Protein AF-A0AAJ2SVR8-F1 (afdb_monomer_lite)

Secondary structure (DSSP, 8-state):
-TTSS-SEEEEEEEETTEEEEEEEEEEGGGSGGGGGTT--TTEEEEEEEE---SGGG--HHHHHHHHHHHHHTSTT-SEEE---

Radius of gyration: 13.53 Å; chains: 1; bounding box: 30×24×36 Å

pLDDT: mean 91.43, std 10.85, range [49.69, 98.0]

Foldseek 3Di:
DLPPDDQKDKDFDDDPNHRFKMKMKGQCCPDPVCVVDVHDRQEIEMDMDTPDPPPVRRPPVVVVVVVVVVQVVDPSHPDYDYDD

Sequence (84 aa):
TLLAEGISHSYIGEVNGEATFNFEVYWATSDMLGDYYDVLPSDYGTHLFIAPTDKQKKFPSLITRSIVEWLFMQPEVGRLVGEG

Structure (mmCIF, N/CA/C/O backbone):
data_AF-A0AAJ2SVR8-F1
#
_entry.id   AF-A0AAJ2SVR8-F1
#
loop_
_atom_site.group_PDB
_atom_site.id
_atom_site.type_symbol
_atom_site.label_atom_id
_atom_site.label_alt_id
_atom_site.label_comp_id
_atom_site.label_asym_id
_atom_site.label_entity_id
_atom_site.label_seq_id
_atom_site.pdbx_PDB_ins_code
_atom_site.Cartn_x
_atom_site.Cartn_y
_atom_site.Cartn_z
_atom_site.occupancy
_atom_site.B_iso_or_equiv
_atom_site.auth_seq_id
_atom_site.auth_comp_id
_atom_site.auth_asym_id
_atom_site.auth_atom_id
_atom_site.pdbx_PDB_model_num
ATOM 1 N N . THR A 1 1 ? -8.644 -9.879 -12.052 1.00 51.97 1 THR A N 1
ATOM 2 C CA . THR A 1 1 ? -7.219 -9.509 -11.958 1.00 51.97 1 THR A CA 1
ATOM 3 C C . THR A 1 1 ? -7.124 -8.204 -11.211 1.00 51.97 1 THR A C 1
ATOM 5 O O . THR A 1 1 ? -7.940 -7.335 -11.492 1.00 51.97 1 THR A O 1
ATOM 8 N N . LEU A 1 2 ? -6.196 -8.088 -10.255 1.00 55.69 2 LEU A N 1
ATOM 9 C CA . LEU A 1 2 ? -6.070 -6.945 -9.336 1.00 55.69 2 LEU A CA 1
ATOM 10 C C . LEU A 1 2 ? -5.865 -5.584 -10.033 1.00 55.69 2 LEU A C 1
ATOM 12 O O . LEU A 1 2 ? -6.015 -4.543 -9.410 1.00 55.69 2 LEU A O 1
ATOM 16 N N . LEU A 1 3 ? -5.507 -5.622 -11.317 1.00 60.91 3 LEU A N 1
ATOM 17 C CA . LEU A 1 3 ? -4.944 -4.512 -12.084 1.00 60.91 3 LEU A CA 1
ATOM 18 C C . LEU A 1 3 ? -5.626 -4.338 -13.448 1.00 60.91 3 LEU A C 1
ATOM 20 O O . LEU A 1 3 ? -5.029 -3.813 -14.381 1.00 60.91 3 LEU A O 1
ATOM 24 N N . ALA A 1 4 ? -6.833 -4.886 -13.620 1.00 49.69 4 ALA A N 1
ATOM 25 C CA . ALA A 1 4 ? -7.426 -4.994 -14.951 1.00 49.69 4 ALA A CA 1
ATOM 26 C C . ALA A 1 4 ? -7.776 -3.628 -15.567 1.00 49.69 4 ALA A C 1
ATOM 28 O O . ALA A 1 4 ? -7.749 -3.518 -16.788 1.00 49.69 4 ALA A O 1
ATOM 29 N N . GLU A 1 5 ? -8.089 -2.604 -14.761 1.00 56.06 5 GLU A N 1
ATOM 30 C CA . GLU A 1 5 ? -8.607 -1.322 -15.258 1.00 56.06 5 GLU A CA 1
ATOM 31 C C . GLU A 1 5 ? -8.299 -0.167 -14.280 1.00 56.06 5 GLU A C 1
ATOM 33 O O . GLU A 1 5 ? -9.145 0.220 -13.476 1.00 56.06 5 GLU A O 1
ATOM 38 N N . GLY A 1 6 ? -7.082 0.384 -14.308 1.00 59.41 6 GLY A N 1
ATOM 39 C CA . GLY A 1 6 ? -6.735 1.584 -13.532 1.00 59.41 6 GLY A CA 1
ATOM 40 C C . GLY A 1 6 ? -5.232 1.78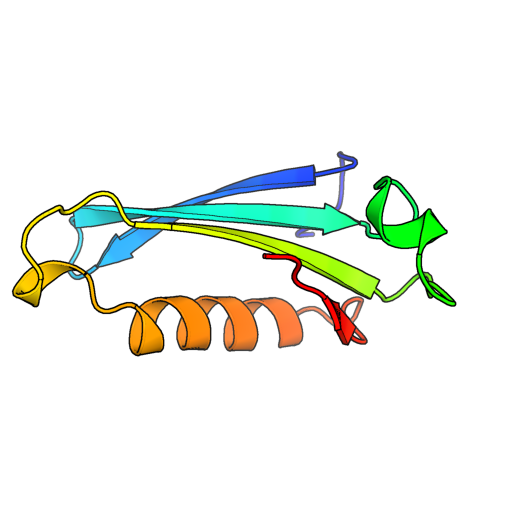0 -13.322 1.00 59.41 6 GLY A C 1
ATOM 41 O O . GLY A 1 6 ? -4.483 0.813 -13.255 1.00 59.41 6 GLY A O 1
ATOM 42 N N . ILE A 1 7 ? -4.789 3.040 -13.210 1.00 79.75 7 ILE A N 1
ATOM 43 C CA . ILE A 1 7 ? -3.423 3.381 -12.750 1.00 79.75 7 ILE A CA 1
ATOM 44 C C . ILE A 1 7 ? -3.267 3.029 -11.258 1.00 79.75 7 ILE A C 1
ATOM 46 O O . ILE A 1 7 ? -2.178 2.666 -10.810 1.00 79.75 7 ILE A O 1
ATOM 50 N N . SER A 1 8 ? -4.371 3.098 -10.505 1.00 87.62 8 SER A N 1
ATOM 51 C CA . SER A 1 8 ? -4.445 2.752 -9.090 1.00 87.62 8 SER A CA 1
ATOM 52 C C . SER A 1 8 ? -5.796 2.143 -8.700 1.00 87.62 8 SER A C 1
ATOM 54 O O . SER A 1 8 ? -6.815 2.345 -9.365 1.00 87.62 8 SER A O 1
ATOM 56 N N . HIS A 1 9 ? -5.796 1.402 -7.593 1.00 91.12 9 HIS A N 1
ATOM 57 C CA . HIS A 1 9 ? -6.967 0.797 -6.967 1.00 91.12 9 HIS A CA 1
ATOM 58 C C . HIS A 1 9 ? -6.947 1.047 -5.457 1.00 91.12 9 HIS A C 1
ATOM 60 O O . HIS A 1 9 ? -5.893 0.962 -4.830 1.00 91.12 9 HIS A O 1
ATOM 66 N N . SER A 1 10 ? -8.117 1.313 -4.871 1.00 93.31 10 SER A N 1
ATOM 67 C CA . SER A 1 10 ? -8.278 1.545 -3.432 1.00 93.31 10 SER A CA 1
ATOM 68 C C . SER A 1 10 ? -9.124 0.446 -2.797 1.00 93.31 10 SER A C 1
ATOM 70 O O . SER A 1 10 ? -10.116 -0.004 -3.374 1.00 93.31 10 SER A O 1
ATOM 72 N N . TYR A 1 11 ? -8.727 0.022 -1.602 1.00 95.06 11 TYR A N 1
ATOM 73 C CA . TYR A 1 11 ? -9.317 -1.090 -0.868 1.00 95.06 11 TYR A CA 1
ATOM 74 C C . TYR A 1 11 ? -9.627 -0.679 0.568 1.00 95.06 11 TYR A C 1
ATOM 76 O O . TYR A 1 11 ? -8.850 0.039 1.198 1.00 95.06 11 TYR A O 1
ATOM 84 N N . ILE A 1 12 ? -10.731 -1.197 1.109 1.00 97.31 12 ILE A N 1
ATOM 85 C CA . ILE A 1 12 ? -11.035 -1.148 2.542 1.00 97.31 12 ILE A CA 1
ATOM 86 C C . ILE A 1 12 ? -10.686 -2.500 3.150 1.00 97.31 12 ILE A C 1
ATOM 88 O O . ILE A 1 12 ? -11.106 -3.543 2.652 1.00 97.31 12 ILE A O 1
ATOM 92 N N . GLY A 1 13 ? -9.913 -2.469 4.228 1.00 96.50 13 GLY A N 1
ATOM 93 C CA . GLY A 1 13 ? -9.526 -3.636 4.994 1.00 96.50 13 GLY A CA 1
ATOM 94 C C . GLY A 1 13 ? -10.211 -3.686 6.351 1.00 96.50 13 GLY A C 1
ATOM 95 O O . GLY A 1 13 ? -10.348 -2.678 7.054 1.00 96.50 13 GLY A O 1
ATOM 96 N N . GLU A 1 14 ? -10.616 -4.892 6.731 1.00 97.25 14 GLU A N 1
ATOM 97 C CA . GLU A 1 14 ? -11.287 -5.159 7.995 1.00 97.25 14 GLU A CA 1
ATOM 98 C C . GLU A 1 14 ? -10.362 -5.880 8.977 1.00 97.25 14 GLU A C 1
ATOM 100 O O . GLU A 1 14 ? -9.589 -6.764 8.604 1.00 97.25 14 GLU A O 1
ATOM 105 N N . VAL A 1 15 ? -10.480 -5.536 10.259 1.00 96.06 15 VAL A N 1
ATOM 106 C CA . VAL A 1 15 ? -9.906 -6.300 11.370 1.00 96.06 15 VAL A CA 1
ATOM 107 C C . VAL A 1 15 ? -11.071 -6.780 12.223 1.00 96.06 15 VAL A C 1
ATOM 109 O O . VAL A 1 15 ? -11.854 -5.975 12.712 1.00 96.06 15 VAL A O 1
ATOM 112 N N . ASN A 1 16 ? -11.210 -8.098 12.387 1.00 93.56 16 ASN A N 1
ATOM 113 C CA . ASN A 1 16 ? -12.321 -8.715 13.125 1.00 93.56 16 ASN A CA 1
ATOM 114 C C . ASN A 1 16 ? -13.724 -8.285 12.634 1.00 93.56 16 ASN A C 1
ATOM 116 O O . ASN A 1 16 ? -14.644 -8.157 13.438 1.00 93.56 16 ASN A O 1
ATOM 120 N N . GLY A 1 17 ? -13.886 -8.068 11.324 1.00 95.38 17 GLY A N 1
ATOM 121 C CA . GLY A 1 17 ? -15.155 -7.651 10.712 1.00 95.38 17 GLY A CA 1
ATOM 122 C C . GLY A 1 17 ? -15.468 -6.153 10.827 1.00 95.38 17 GLY A C 1
ATOM 123 O O . GLY A 1 17 ? -16.577 -5.739 10.504 1.00 95.38 17 GLY A O 1
ATOM 124 N N . GLU A 1 18 ? -14.525 -5.335 11.307 1.00 95.31 18 GLU A N 1
ATOM 125 C CA . GLU A 1 18 ? -14.657 -3.877 11.384 1.00 95.31 18 GLU A CA 1
ATOM 126 C C . GLU A 1 18 ? -13.712 -3.199 10.384 1.00 95.31 18 GLU A C 1
ATOM 128 O O . GLU A 1 18 ? -12.499 -3.432 10.411 1.00 95.31 18 GLU A O 1
ATOM 133 N N . ALA A 1 19 ? -14.247 -2.322 9.529 1.00 96.94 19 ALA A N 1
ATOM 134 C CA . ALA A 1 19 ? -13.459 -1.508 8.604 1.00 96.94 19 ALA A CA 1
ATOM 135 C C . ALA A 1 19 ? -12.448 -0.639 9.374 1.00 96.94 19 ALA A C 1
ATOM 137 O O . ALA A 1 19 ? -12.819 0.278 10.103 1.00 96.94 19 ALA A O 1
ATOM 138 N N . THR A 1 20 ? -11.161 -0.951 9.225 1.00 97.88 20 THR A N 1
ATOM 139 C CA . THR A 1 20 ? -10.092 -0.440 10.100 1.00 97.88 20 THR A CA 1
ATOM 140 C C . THR A 1 20 ? -9.032 0.343 9.334 1.00 97.88 20 THR A C 1
ATOM 142 O O . THR A 1 20 ? -8.419 1.263 9.879 1.00 97.88 20 THR A O 1
ATOM 145 N N . PHE A 1 21 ? -8.797 -0.002 8.073 1.00 98.00 21 PHE A N 1
ATOM 146 C CA . PHE A 1 21 ? -7.788 0.649 7.250 1.00 98.00 21 PHE A CA 1
ATOM 147 C C . PHE A 1 21 ? -8.256 0.757 5.807 1.00 98.00 21 PHE A C 1
ATOM 149 O O . PHE A 1 21 ? -9.082 -0.034 5.354 1.00 98.00 21 PHE A O 1
ATOM 156 N N . ASN A 1 22 ? -7.703 1.719 5.083 1.00 97.50 22 ASN A N 1
ATOM 157 C CA . ASN A 1 22 ? -7.708 1.697 3.631 1.00 97.50 22 ASN A CA 1
ATOM 158 C C . ASN A 1 22 ? -6.276 1.575 3.133 1.00 97.50 22 ASN A C 1
ATOM 160 O O . ASN A 1 22 ? -5.339 2.054 3.778 1.00 97.50 22 ASN A O 1
ATOM 164 N N . PHE A 1 23 ? -6.114 0.934 1.987 1.00 96.19 23 PHE A N 1
ATOM 165 C CA . PHE A 1 23 ? -4.840 0.925 1.296 1.00 96.19 23 PHE A CA 1
ATOM 166 C C . PHE A 1 23 ? -5.041 1.070 -0.202 1.00 96.19 23 PHE A C 1
ATOM 168 O O . PHE A 1 23 ? -6.070 0.676 -0.755 1.00 96.19 23 PHE A O 1
ATOM 175 N N . GLU A 1 24 ? -4.048 1.665 -0.838 1.00 94.38 24 GLU A N 1
ATOM 176 C CA . GLU A 1 24 ? -4.014 1.874 -2.275 1.00 94.38 24 GLU A CA 1
ATOM 177 C C . GLU A 1 24 ? -2.920 1.011 -2.880 1.00 94.38 24 GLU A C 1
ATOM 179 O O . GLU A 1 24 ? -1.916 0.710 -2.232 1.00 94.38 24 GLU A O 1
ATOM 184 N N . VAL A 1 25 ? -3.139 0.594 -4.118 1.00 94.00 25 VAL A N 1
ATOM 185 C CA . VAL A 1 25 ? -2.169 -0.129 -4.935 1.00 94.00 25 VAL A CA 1
ATOM 186 C C . VAL A 1 25 ? -2.094 0.603 -6.256 1.00 94.00 25 VAL A C 1
ATOM 188 O O . VAL A 1 25 ? -3.124 0.788 -6.905 1.00 94.00 25 VAL A O 1
ATOM 191 N N . TYR A 1 26 ? -0.903 1.026 -6.652 1.00 93.31 26 TYR A N 1
ATOM 192 C CA . TYR A 1 26 ? -0.702 1.784 -7.880 1.00 93.31 26 TYR A CA 1
ATOM 193 C C . TYR A 1 26 ? 0.493 1.257 -8.663 1.00 93.31 26 TYR A C 1
ATOM 195 O O . TYR A 1 26 ? 1.421 0.671 -8.101 1.00 93.31 26 TYR A O 1
ATOM 203 N N . TRP A 1 27 ? 0.459 1.433 -9.981 1.00 93.31 27 TRP A N 1
ATOM 204 C CA . TRP A 1 27 ? 1.567 1.034 -10.838 1.00 93.31 27 TRP A CA 1
ATOM 205 C C . TRP A 1 27 ? 2.658 2.102 -10.804 1.00 93.31 27 TRP A C 1
ATOM 207 O O . TRP A 1 27 ? 2.430 3.23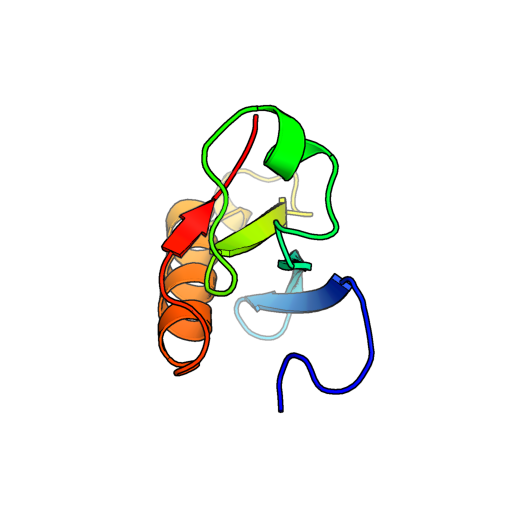4 -11.231 1.00 93.31 27 TRP A O 1
ATOM 217 N N . ALA A 1 28 ? 3.847 1.758 -10.301 1.00 93.69 28 ALA A N 1
ATOM 218 C CA . ALA A 1 28 ? 4.882 2.755 -10.029 1.00 93.69 28 ALA A CA 1
ATOM 219 C C . ALA A 1 28 ? 5.410 3.434 -11.304 1.00 93.69 28 ALA A C 1
ATOM 221 O O . ALA A 1 28 ? 5.844 4.578 -11.250 1.00 93.69 28 ALA A O 1
ATOM 222 N N . THR A 1 29 ? 5.327 2.778 -12.468 1.00 92.50 29 THR A N 1
ATOM 223 C CA . THR A 1 29 ? 5.699 3.382 -13.763 1.00 92.50 29 THR A CA 1
ATOM 224 C C . THR A 1 29 ? 4.737 4.479 -14.223 1.00 92.50 29 THR A C 1
ATOM 226 O O . THR A 1 29 ? 5.005 5.160 -15.209 1.00 92.50 29 THR A O 1
ATOM 229 N N . SER A 1 30 ? 3.574 4.597 -13.587 1.00 91.12 30 SER A N 1
ATOM 230 C CA . SER A 1 30 ? 2.550 5.602 -13.882 1.00 91.12 30 SER A CA 1
ATOM 231 C C . SER A 1 30 ? 2.368 6.602 -12.738 1.00 91.12 30 SER A C 1
ATOM 233 O O . SER A 1 30 ? 1.459 7.427 -12.800 1.00 91.12 30 SER A O 1
ATOM 235 N N . ASP A 1 31 ? 3.228 6.534 -11.722 1.00 92.12 31 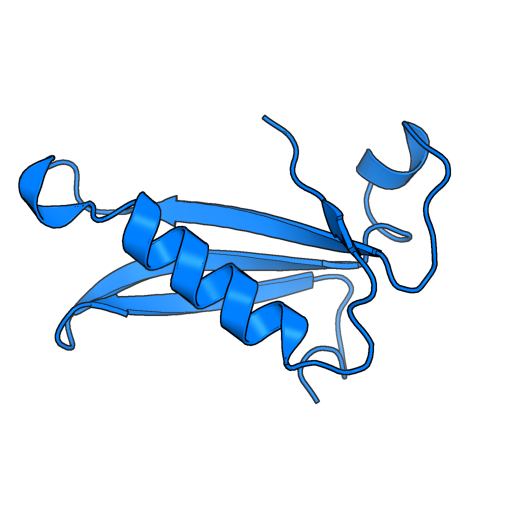ASP A N 1
ATOM 236 C CA . ASP A 1 31 ? 3.259 7.432 -10.574 1.00 92.12 31 ASP A CA 1
ATOM 237 C C . ASP A 1 31 ? 4.530 8.297 -10.600 1.00 92.12 31 ASP A C 1
ATOM 239 O O . ASP A 1 31 ? 5.562 7.877 -11.127 1.00 92.12 31 ASP A O 1
ATOM 243 N N . MET A 1 32 ? 4.478 9.500 -10.015 1.00 92.75 32 MET A N 1
ATOM 244 C CA . MET A 1 32 ? 5.633 10.405 -9.979 1.00 92.75 32 MET A CA 1
ATOM 245 C C . MET A 1 32 ? 6.830 9.819 -9.221 1.00 92.75 32 MET A C 1
ATOM 247 O O . MET A 1 32 ? 7.965 10.216 -9.467 1.00 92.75 32 MET A O 1
ATOM 251 N N . LEU A 1 33 ? 6.603 8.866 -8.309 1.00 91.56 33 LEU A 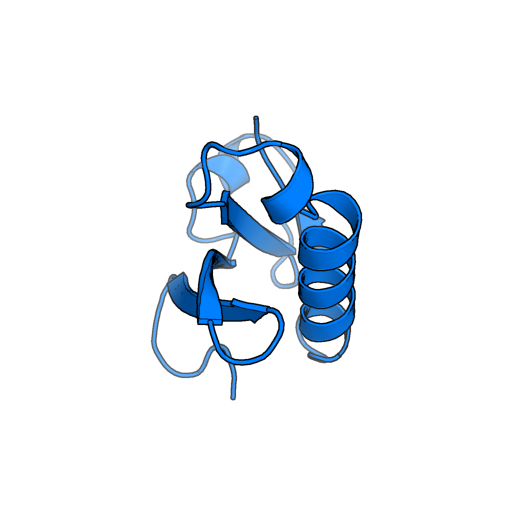N 1
ATOM 252 C CA . LEU A 1 33 ? 7.656 8.134 -7.615 1.00 91.56 33 LEU A CA 1
ATOM 253 C C . LEU A 1 33 ? 8.618 7.453 -8.601 1.00 91.56 33 LEU A C 1
ATOM 255 O O . LEU A 1 33 ? 9.814 7.359 -8.319 1.00 91.56 33 LEU A O 1
ATOM 259 N N . GLY A 1 34 ? 8.118 7.028 -9.766 1.00 93.62 34 GLY A N 1
ATOM 260 C CA . GLY A 1 34 ? 8.919 6.443 -10.840 1.00 93.62 34 GLY A CA 1
ATOM 261 C C . GLY A 1 34 ? 10.017 7.365 -11.381 1.00 93.62 34 GLY A C 1
ATOM 262 O O . GLY A 1 34 ? 11.004 6.864 -11.911 1.00 93.62 34 GLY A O 1
ATOM 263 N N . ASP A 1 35 ? 9.912 8.684 -11.187 1.00 95.25 35 ASP A N 1
ATOM 264 C CA . ASP A 1 35 ? 10.924 9.655 -11.630 1.00 95.25 35 ASP A CA 1
ATOM 265 C C . ASP A 1 35 ? 12.167 9.697 -10.715 1.00 95.25 35 ASP A C 1
ATOM 267 O O . ASP A 1 35 ? 13.175 10.320 -11.056 1.00 95.25 35 ASP A O 1
ATOM 271 N N . TYR A 1 36 ? 12.119 9.048 -9.545 1.00 96.12 36 TYR A N 1
ATOM 272 C CA . TYR A 1 36 ? 13.162 9.135 -8.514 1.00 96.12 36 TYR A CA 1
ATOM 273 C C . TYR A 1 36 ? 14.092 7.912 -8.446 1.00 96.12 36 TYR A C 1
ATOM 275 O O . TYR A 1 36 ? 15.026 7.904 -7.640 1.00 96.12 36 TYR A O 1
ATOM 283 N N . TYR A 1 37 ? 13.864 6.879 -9.262 1.00 96.25 37 TYR A N 1
ATOM 284 C CA . TYR A 1 37 ? 14.684 5.663 -9.310 1.00 96.25 37 TYR A CA 1
ATOM 285 C C . TYR A 1 37 ? 14.494 4.898 -10.630 1.00 96.25 37 TYR A C 1
ATOM 287 O O . TYR A 1 37 ? 13.598 5.200 -11.411 1.00 96.25 37 TYR A O 1
ATOM 295 N N . ASP A 1 38 ? 15.317 3.872 -10.872 1.00 97.12 38 ASP A N 1
ATOM 296 C CA . ASP A 1 38 ? 15.144 2.970 -12.017 1.00 97.12 38 ASP A CA 1
ATOM 297 C C . ASP A 1 38 ? 13.915 2.059 -11.805 1.00 97.12 38 ASP A C 1
ATOM 299 O O . ASP A 1 38 ? 14.012 0.952 -11.249 1.00 97.12 38 ASP A O 1
ATOM 303 N N . VAL A 1 39 ? 12.748 2.564 -12.213 1.00 96.44 39 VAL A N 1
ATOM 304 C CA . VAL A 1 39 ? 11.451 1.887 -12.105 1.00 96.44 39 VAL A CA 1
ATOM 305 C C . VAL A 1 39 ? 11.311 0.752 -13.123 1.00 96.44 39 VAL A C 1
ATOM 307 O O . VAL A 1 39 ? 11.701 0.864 -14.287 1.00 96.44 39 VAL A O 1
ATOM 310 N N . LEU A 1 40 ? 10.736 -0.367 -12.683 1.00 96.31 40 LEU A N 1
ATOM 311 C CA . LEU A 1 40 ? 10.476 -1.556 -13.490 1.00 96.31 40 LEU A CA 1
ATOM 312 C C . LEU A 1 40 ? 8.968 -1.742 -13.718 1.00 96.31 40 LEU A C 1
ATOM 314 O O . LEU A 1 40 ? 8.171 -1.408 -12.845 1.00 96.31 40 LEU A O 1
ATOM 318 N N . PRO A 1 41 ? 8.543 -2.374 -14.832 1.00 93.62 41 PRO A N 1
ATOM 319 C CA . PRO A 1 41 ? 7.130 -2.687 -15.072 1.00 93.62 41 PRO A CA 1
ATOM 320 C C . PRO A 1 41 ? 6.471 -3.549 -13.986 1.00 93.62 41 PRO A C 1
ATOM 322 O O . PRO A 1 41 ? 5.252 -3.564 -13.886 1.00 93.62 41 PRO A O 1
ATOM 325 N N . SER A 1 42 ? 7.261 -4.270 -13.188 1.00 94.69 42 SER A N 1
ATOM 326 C CA . SER A 1 42 ? 6.799 -5.099 -12.071 1.00 94.69 42 SER A CA 1
ATOM 327 C C . SER A 1 42 ? 6.776 -4.367 -10.722 1.00 94.69 42 SER A C 1
ATOM 329 O O . SER A 1 42 ? 6.562 -5.010 -9.691 1.00 94.69 42 SER A O 1
ATOM 331 N N . ASP A 1 43 ? 7.074 -3.066 -10.707 1.00 95.44 43 ASP A N 1
ATOM 332 C CA . ASP A 1 43 ? 7.053 -2.250 -9.498 1.00 95.44 43 ASP A CA 1
ATOM 333 C C . ASP A 1 43 ? 5.650 -1.714 -9.235 1.00 95.44 43 ASP A C 1
ATOM 335 O O . ASP A 1 43 ? 5.054 -1.015 -10.059 1.00 95.44 43 ASP A O 1
ATOM 339 N N . TYR A 1 44 ? 5.155 -2.000 -8.038 1.00 95.31 44 TYR A N 1
ATOM 340 C CA . TYR A 1 44 ? 3.895 -1.466 -7.543 1.00 95.31 44 TYR A CA 1
ATOM 341 C C . TYR A 1 44 ? 4.140 -0.712 -6.250 1.00 95.31 44 TYR A C 1
ATOM 343 O O . TYR A 1 44 ? 4.940 -1.133 -5.414 1.00 95.31 44 TYR A O 1
ATOM 351 N N . GLY A 1 45 ? 3.453 0.408 -6.086 1.00 94.75 45 GLY A N 1
ATOM 352 C CA . GLY A 1 45 ? 3.472 1.160 -4.847 1.00 94.75 45 GLY A CA 1
ATOM 353 C C . GLY A 1 45 ? 2.222 0.925 -4.015 1.00 94.75 45 GLY A C 1
ATOM 354 O O . GLY A 1 45 ? 1.201 0.432 -4.511 1.00 94.75 45 GLY A O 1
ATOM 355 N N . THR A 1 46 ? 2.314 1.253 -2.727 1.00 94.94 46 THR A N 1
ATOM 356 C CA . THR A 1 46 ? 1.169 1.186 -1.823 1.00 94.94 46 THR A CA 1
ATOM 357 C C . THR A 1 46 ? 1.173 2.301 -0.789 1.00 94.94 46 THR A C 1
ATOM 359 O O . THR A 1 46 ? 2.196 2.596 -0.173 1.00 94.94 46 THR A O 1
ATOM 362 N N . HIS A 1 47 ? -0.005 2.875 -0.547 1.00 95.50 47 HIS A N 1
ATOM 363 C CA . HIS A 1 47 ? -0.267 3.730 0.610 1.00 95.50 47 HIS A CA 1
ATOM 364 C C . HIS A 1 47 ? -1.175 3.022 1.595 1.00 95.50 47 HIS A C 1
ATOM 366 O O . HIS A 1 47 ? -2.052 2.258 1.202 1.00 95.50 47 HIS A O 1
ATOM 372 N N . LEU A 1 48 ? -0.993 3.316 2.880 1.00 96.00 48 LEU A N 1
ATOM 373 C CA . LEU A 1 48 ? -1.777 2.750 3.968 1.00 96.00 48 LEU A CA 1
ATOM 374 C C . LEU A 1 48 ? -2.236 3.858 4.909 1.00 96.00 48 LEU A C 1
ATOM 376 O O . LEU A 1 48 ? -1.422 4.600 5.459 1.00 96.00 48 LEU A O 1
ATOM 380 N N . PHE A 1 49 ? -3.536 3.896 5.178 1.00 96.56 49 PHE A N 1
ATOM 381 C CA . PHE A 1 49 ? -4.111 4.714 6.233 1.00 96.56 49 PHE A CA 1
ATOM 382 C C . PHE A 1 49 ? -4.903 3.842 7.210 1.00 96.56 49 PHE A C 1
ATOM 384 O O . PHE A 1 49 ? -5.728 3.018 6.825 1.00 96.56 49 PHE A O 1
ATOM 391 N N . ILE A 1 50 ? -4.635 4.027 8.502 1.00 97.44 50 ILE A N 1
ATOM 392 C CA . ILE A 1 50 ? -5.243 3.269 9.600 1.00 97.44 50 ILE A CA 1
ATOM 393 C C . ILE A 1 50 ? -6.145 4.221 10.384 1.00 97.44 50 ILE A C 1
ATOM 395 O O . ILE A 1 50 ? -5.657 5.175 10.995 1.00 97.44 50 ILE A O 1
ATOM 399 N N . ALA A 1 51 ? -7.450 3.950 10.374 1.00 97.31 51 ALA A N 1
ATOM 400 C CA . ALA A 1 51 ? -8.471 4.867 10.870 1.00 97.31 51 ALA A CA 1
ATOM 401 C C . ALA A 1 51 ? -8.505 5.022 12.405 1.00 97.31 51 ALA A C 1
ATOM 403 O O . ALA A 1 51 ? -8.637 6.157 12.875 1.00 97.31 51 ALA A O 1
ATOM 404 N N . PRO A 1 52 ? -8.380 3.953 13.226 1.00 95.62 52 PRO A N 1
ATOM 405 C CA . PRO A 1 52 ? -8.463 4.100 14.675 1.00 95.62 52 PRO A CA 1
ATOM 406 C C . PRO A 1 52 ? -7.382 5.021 15.237 1.00 95.62 52 PRO A C 1
ATOM 408 O O . PRO A 1 52 ? -6.196 4.852 14.969 1.00 95.62 52 PRO A O 1
ATOM 411 N N . THR A 1 53 ? -7.767 5.960 16.097 1.00 95.12 53 THR A N 1
ATOM 412 C CA . THR A 1 53 ? -6.814 6.801 16.841 1.00 95.12 53 THR A CA 1
ATOM 413 C C . THR A 1 53 ? -6.313 6.117 18.116 1.00 95.12 53 THR A C 1
ATOM 415 O O . THR A 1 53 ? -5.200 6.401 18.566 1.00 95.12 53 THR A O 1
ATOM 418 N N . ASP A 1 54 ? -7.086 5.166 18.650 1.00 95.00 54 ASP A N 1
ATOM 419 C CA . ASP A 1 54 ? -6.690 4.294 19.755 1.00 95.00 54 ASP A CA 1
ATOM 420 C C . ASP A 1 54 ? -5.534 3.376 19.333 1.00 95.00 54 ASP A C 1
ATOM 422 O O . ASP A 1 54 ? -5.670 2.528 18.449 1.00 95.00 54 ASP A O 1
ATOM 426 N N . LYS A 1 55 ? -4.389 3.520 20.009 1.00 91.12 55 LYS A N 1
ATOM 427 C CA . LYS A 1 55 ? -3.164 2.761 19.725 1.00 91.12 55 LYS A CA 1
ATOM 428 C C . LYS A 1 55 ? -3.365 1.249 19.811 1.00 91.12 55 LYS A C 1
ATOM 430 O O . LYS A 1 55 ? -2.710 0.531 19.060 1.00 91.12 55 LYS A O 1
ATOM 435 N N . GLN A 1 56 ? -4.252 0.767 20.682 1.00 92.50 56 GLN A N 1
ATOM 436 C CA . GLN A 1 56 ? -4.494 -0.670 20.846 1.00 92.50 56 GLN A CA 1
ATOM 437 C C . GLN A 1 56 ? -5.256 -1.281 19.665 1.00 92.50 56 GLN A C 1
ATOM 439 O O . GLN A 1 56 ? -5.206 -2.492 19.475 1.00 92.50 56 GLN A O 1
ATOM 444 N N . LYS A 1 57 ? -5.917 -0.451 18.851 1.00 92.19 57 LYS A N 1
ATOM 445 C CA . LYS A 1 57 ? -6.724 -0.876 17.701 1.00 92.19 57 LYS A CA 1
ATOM 446 C C . LYS A 1 57 ? -6.037 -0.671 16.348 1.00 92.19 57 LYS A C 1
ATOM 448 O O . LYS A 1 57 ? -6.613 -1.006 15.322 1.00 92.19 57 LYS A O 1
ATOM 453 N N . LYS A 1 58 ? -4.821 -0.111 16.320 1.00 93.62 58 LYS A N 1
ATOM 454 C CA . LYS A 1 58 ? -4.138 0.240 15.062 1.00 93.62 58 LYS A CA 1
ATOM 455 C C . LYS A 1 58 ? -3.509 -0.945 14.332 1.00 93.62 58 LYS A C 1
ATOM 457 O O . LYS A 1 58 ? -3.426 -0.903 13.118 1.00 93.62 58 LYS A O 1
ATOM 462 N N . PHE A 1 59 ? -2.994 -1.946 15.051 1.00 94.62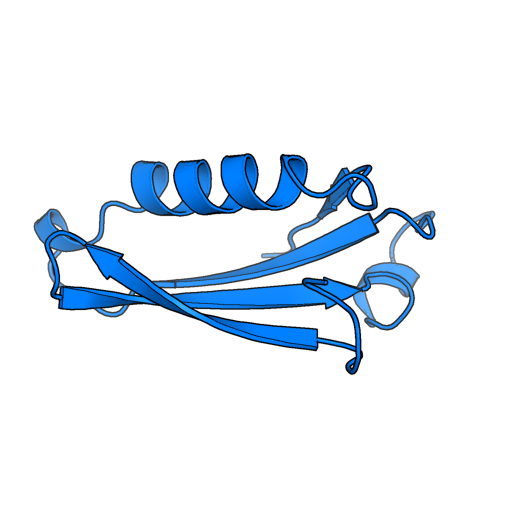 59 PHE A N 1
ATOM 463 C CA . PHE A 1 59 ? -2.341 -3.143 14.485 1.00 94.62 59 PHE A CA 1
ATOM 464 C C . PHE A 1 59 ? -1.422 -2.913 13.254 1.00 94.62 59 PHE A C 1
ATOM 466 O O . PHE A 1 59 ? -1.458 -3.719 12.323 1.00 94.62 59 PHE A O 1
ATOM 473 N N . PRO A 1 60 ? -0.568 -1.867 13.214 1.00 95.31 60 PRO A N 1
ATOM 474 C CA . PRO A 1 60 ? 0.077 -1.430 11.972 1.00 95.31 60 PRO A CA 1
ATOM 475 C C . PRO A 1 60 ? 0.942 -2.520 11.338 1.00 95.31 60 PRO A C 1
ATOM 477 O O . PRO A 1 60 ? 0.788 -2.819 10.163 1.00 95.31 60 PRO A O 1
ATOM 480 N N . SER A 1 61 ? 1.784 -3.196 12.126 1.00 95.81 61 SER A N 1
ATOM 481 C CA . SER A 1 61 ? 2.654 -4.260 11.614 1.00 95.81 61 SER A CA 1
ATOM 482 C C . SER A 1 61 ? 1.879 -5.451 11.048 1.00 95.81 61 SER A C 1
ATOM 484 O O . SER A 1 61 ? 2.316 -6.045 10.068 1.00 95.81 61 SER A O 1
ATOM 486 N N . LEU A 1 62 ? 0.741 -5.810 11.655 1.00 96.25 62 LEU A N 1
ATOM 487 C CA . LEU A 1 62 ? -0.091 -6.919 11.180 1.00 96.25 62 LEU A CA 1
ATOM 488 C C . LEU A 1 62 ? -0.805 -6.542 9.885 1.00 96.25 62 LEU A C 1
ATOM 490 O O . LEU A 1 62 ? -0.792 -7.322 8.942 1.00 96.25 62 LEU A O 1
ATOM 494 N N . ILE A 1 63 ? -1.366 -5.334 9.824 1.00 97.31 63 ILE A N 1
ATOM 495 C CA . ILE A 1 63 ? -2.039 -4.820 8.630 1.00 97.31 63 ILE A CA 1
ATOM 496 C C . ILE A 1 63 ? -1.052 -4.721 7.463 1.00 97.31 63 ILE A C 1
ATOM 498 O O . ILE A 1 63 ? -1.302 -5.296 6.407 1.00 97.31 63 ILE A O 1
ATOM 502 N N . THR A 1 64 ? 0.098 -4.067 7.661 1.00 96.44 64 THR A N 1
ATOM 503 C CA . THR A 1 64 ? 1.128 -3.933 6.620 1.00 96.44 64 THR A CA 1
ATOM 504 C C . THR A 1 64 ? 1.609 -5.295 6.137 1.00 96.44 64 TH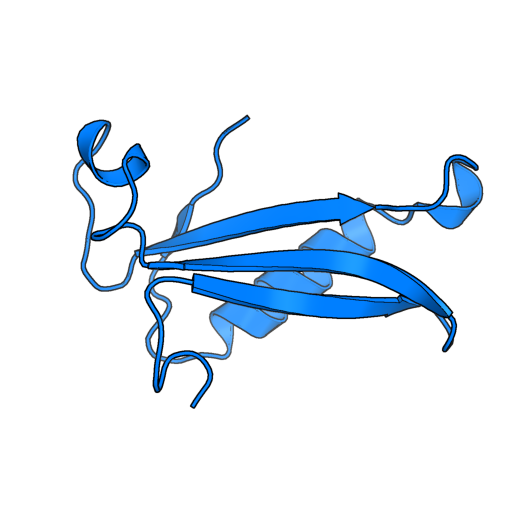R A C 1
ATOM 506 O O . THR A 1 64 ? 1.712 -5.509 4.933 1.00 96.44 64 THR A O 1
ATOM 509 N N . ARG A 1 65 ? 1.861 -6.242 7.050 1.00 97.19 65 ARG A N 1
ATOM 510 C CA . ARG A 1 65 ? 2.275 -7.596 6.674 1.00 97.19 65 ARG A CA 1
ATOM 511 C C . ARG A 1 65 ? 1.224 -8.293 5.808 1.00 97.19 65 ARG A C 1
ATOM 513 O O . ARG A 1 65 ? 1.590 -8.833 4.772 1.00 97.19 65 ARG A O 1
ATOM 520 N N . SER A 1 66 ? -0.051 -8.250 6.195 1.00 96.69 66 SER A N 1
ATOM 521 C CA . SER A 1 66 ? -1.138 -8.870 5.428 1.00 96.69 66 SER A CA 1
ATOM 522 C C . SER A 1 66 ? -1.271 -8.277 4.024 1.00 96.69 66 SER A C 1
ATOM 524 O O . SER A 1 66 ? -1.451 -9.020 3.063 1.00 96.69 66 SER A O 1
ATOM 526 N N . ILE A 1 67 ? -1.146 -6.950 3.892 1.00 96.31 67 ILE A N 1
ATOM 527 C CA . ILE A 1 67 ? -1.174 -6.264 2.591 1.00 96.31 67 ILE A CA 1
ATOM 528 C C . ILE A 1 67 ? 0.001 -6.725 1.724 1.00 96.31 67 ILE A C 1
ATOM 530 O O . ILE A 1 67 ? -0.200 -7.135 0.584 1.00 96.31 67 ILE A O 1
ATOM 534 N N . VAL A 1 68 ? 1.220 -6.698 2.270 1.00 95.94 68 VAL A N 1
ATOM 535 C CA . VAL A 1 68 ? 2.442 -7.075 1.547 1.00 95.94 68 VAL A CA 1
ATOM 536 C C . VAL A 1 68 ? 2.400 -8.538 1.106 1.00 95.94 68 VAL A C 1
ATOM 538 O O . VAL A 1 68 ? 2.685 -8.830 -0.053 1.00 95.94 68 VAL A O 1
ATOM 541 N N . GLU A 1 69 ? 2.007 -9.455 1.995 1.00 96.88 69 GLU A N 1
ATOM 542 C CA . GLU A 1 69 ? 1.846 -10.873 1.655 1.00 96.88 69 GLU A CA 1
ATOM 543 C C . GLU A 1 69 ? 0.826 -11.049 0.521 1.00 96.88 69 GLU A C 1
ATOM 545 O O . GLU A 1 69 ? 1.102 -11.757 -0.443 1.00 96.88 69 GLU A O 1
ATOM 550 N N . TRP A 1 70 ? -0.318 -10.363 0.586 1.00 95.12 70 TRP A N 1
ATOM 551 C CA . TRP A 1 70 ? -1.359 -10.464 -0.437 1.00 95.12 70 TRP A CA 1
ATOM 552 C C . TRP A 1 70 ? -0.964 -9.874 -1.795 1.00 95.12 70 TRP A C 1
ATOM 554 O O . TRP A 1 70 ? -1.299 -10.449 -2.836 1.00 95.12 70 TRP A O 1
ATOM 564 N N . LEU A 1 71 ? -0.212 -8.774 -1.799 1.00 94.94 71 LEU A N 1
ATOM 565 C CA . LEU A 1 71 ? 0.323 -8.172 -3.018 1.00 94.94 71 LEU A CA 1
ATOM 566 C C . LEU A 1 71 ? 1.354 -9.080 -3.693 1.00 94.94 71 LEU A C 1
ATOM 568 O O . LEU A 1 71 ? 1.271 -9.290 -4.898 1.00 94.94 71 LEU A O 1
ATOM 572 N N . PHE A 1 72 ? 2.262 -9.697 -2.935 1.00 96.31 72 PHE A N 1
ATOM 573 C CA . PHE A 1 72 ? 3.240 -10.634 -3.501 1.00 96.31 72 PHE A CA 1
ATOM 574 C C . PHE A 1 72 ? 2.644 -11.980 -3.941 1.00 96.31 72 PHE A C 1
ATOM 576 O O . PHE A 1 72 ? 3.324 -12.755 -4.611 1.00 96.31 72 PHE A O 1
ATOM 583 N N . MET A 1 73 ? 1.378 -12.274 -3.619 1.00 95.81 73 MET A N 1
ATOM 584 C CA . MET A 1 73 ? 0.664 -13.388 -4.258 1.00 95.81 73 MET A CA 1
ATOM 585 C C . MET A 1 73 ? 0.282 -13.089 -5.714 1.00 95.81 73 MET A C 1
ATOM 587 O O . MET A 1 73 ? -0.074 -14.018 -6.440 1.00 95.81 73 MET A O 1
ATOM 591 N N . GLN A 1 74 ? 0.327 -11.824 -6.146 1.00 92.56 74 GLN A N 1
ATOM 592 C CA . GLN A 1 74 ? 0.071 -11.465 -7.536 1.00 92.56 74 GLN A CA 1
ATOM 593 C C . GLN A 1 74 ? 1.347 -11.696 -8.359 1.00 92.56 74 GLN A C 1
ATOM 595 O O . GLN A 1 74 ? 2.388 -11.123 -8.029 1.00 92.56 74 GLN A O 1
ATOM 600 N N . PRO A 1 75 ? 1.308 -12.516 -9.424 1.00 93.50 75 PRO A N 1
ATOM 601 C CA . PRO A 1 75 ? 2.501 -12.855 -10.201 1.00 93.50 75 PRO A CA 1
ATOM 602 C C . PRO A 1 75 ? 3.138 -11.651 -10.912 1.00 93.50 75 PRO A C 1
ATOM 604 O O . PRO A 1 75 ? 4.302 -11.719 -11.298 1.00 93.50 75 PRO A O 1
ATOM 607 N N . GLU A 1 76 ? 2.394 -10.561 -11.098 1.00 91.31 76 GLU A N 1
ATOM 608 C CA . GLU A 1 76 ? 2.864 -9.320 -11.716 1.00 91.31 76 GLU A CA 1
ATOM 609 C C . GLU A 1 76 ? 3.742 -8.477 -10.774 1.00 91.31 76 GLU A C 1
ATOM 611 O O . GLU A 1 76 ? 4.539 -7.659 -11.238 1.00 91.31 76 GLU A O 1
ATOM 616 N N . VAL A 1 77 ? 3.621 -8.673 -9.455 1.00 94.69 77 VAL A N 1
ATOM 617 C CA . VAL A 1 77 ? 4.314 -7.866 -8.444 1.00 94.69 77 VAL A CA 1
ATOM 618 C C . VAL A 1 77 ? 5.713 -8.431 -8.201 1.00 94.69 77 VAL A C 1
ATOM 620 O O . VAL A 1 77 ? 5.906 -9.392 -7.459 1.00 94.69 77 VAL A O 1
ATOM 623 N N . GLY A 1 78 ? 6.714 -7.803 -8.819 1.00 95.94 78 GLY A N 1
ATOM 624 C CA . GLY A 1 78 ? 8.128 -8.154 -8.650 1.00 95.94 78 GLY A CA 1
ATOM 625 C C . GLY A 1 78 ? 8.805 -7.395 -7.509 1.00 95.94 78 GLY A C 1
ATOM 626 O O . GLY A 1 78 ? 9.736 -7.907 -6.885 1.00 95.94 78 GLY A O 1
ATOM 627 N N . ARG A 1 79 ? 8.331 -6.180 -7.212 1.00 96.69 79 ARG A N 1
ATOM 628 C CA . ARG A 1 79 ? 8.830 -5.338 -6.120 1.00 96.69 79 ARG A CA 1
ATOM 629 C C . ARG A 1 79 ? 7.728 -4.396 -5.642 1.00 96.69 79 ARG A C 1
ATOM 631 O O . ARG A 1 79 ? 6.976 -3.845 -6.442 1.00 96.69 79 ARG A O 1
ATOM 638 N N . LEU A 1 80 ? 7.663 -4.216 -4.324 1.00 95.69 80 LEU A N 1
ATOM 639 C CA . LEU A 1 80 ? 6.826 -3.203 -3.695 1.00 95.69 80 LEU A CA 1
ATOM 640 C C . LEU A 1 80 ? 7.677 -2.010 -3.283 1.00 95.69 80 LEU A C 1
ATOM 642 O O . LEU A 1 80 ? 8.718 -2.185 -2.644 1.00 95.69 80 LEU A O 1
ATOM 646 N N . VAL A 1 81 ? 7.220 -0.816 -3.640 1.00 95.19 81 VAL A N 1
ATOM 647 C CA . VAL A 1 81 ? 7.833 0.455 -3.252 1.00 95.19 81 VAL A CA 1
ATOM 648 C C . VAL A 1 81 ? 6.909 1.226 -2.318 1.00 95.19 81 VAL A C 1
ATOM 650 O O . VAL A 1 81 ? 5.690 1.071 -2.349 1.00 95.19 81 VAL A O 1
ATOM 653 N N . GLY A 1 82 ? 7.508 2.026 -1.445 1.00 89.25 82 GLY A N 1
ATOM 654 C CA . GLY A 1 82 ? 6.785 2.922 -0.560 1.00 89.25 82 GLY A CA 1
ATOM 655 C C . GLY A 1 82 ? 7.615 4.164 -0.292 1.00 89.25 82 GLY A C 1
ATOM 656 O O . GLY A 1 82 ? 8.844 4.102 -0.213 1.00 89.25 82 GLY A O 1
ATOM 657 N N . GLU A 1 83 ? 6.924 5.277 -0.156 1.00 84.06 83 GLU A N 1
ATOM 658 C CA . GLU A 1 83 ? 7.449 6.609 0.074 1.00 84.06 83 GLU A CA 1
ATOM 659 C C . GLU A 1 83 ? 6.827 7.201 1.346 1.00 84.06 83 GLU A C 1
ATOM 661 O O . GLU A 1 83 ? 5.661 6.957 1.664 1.00 84.06 83 GLU A O 1
ATOM 666 N N . GLY A 1 84 ? 7.624 7.942 2.117 1.00 65.06 84 GLY A N 1
ATOM 667 C CA . GLY A 1 84 ? 7.221 8.523 3.397 1.00 65.06 84 GLY A CA 1
ATOM 668 C C . GLY A 1 84 ? 8.093 9.692 3.810 1.00 65.06 84 GLY A C 1
ATOM 669 O O . GLY A 1 84 ? 9.222 9.802 3.279 1.00 65.06 84 GLY A O 1
#